Protein AF-A0A7C9UYZ8-F1 (afdb_monomer_lite)

Structure (mmCIF, N/CA/C/O backbone):
data_AF-A0A7C9UYZ8-F1
#
_entry.id   AF-A0A7C9UYZ8-F1
#
loop_
_atom_site.group_PDB
_atom_site.id
_atom_site.type_symbol
_atom_site.label_atom_id
_atom_site.label_alt_id
_atom_site.label_comp_id
_atom_site.label_asym_id
_atom_site.label_entity_id
_atom_site.label_seq_id
_atom_site.pdbx_PDB_ins_code
_atom_site.Cartn_x
_atom_site.Cartn_y
_atom_site.Cartn_z
_atom_site.occupancy
_atom_site.B_iso_or_equiv
_atom_site.auth_seq_id
_atom_site.auth_comp_id
_atom_site.auth_asym_id
_atom_site.auth_atom_id
_atom_site.pdbx_PDB_model_num
ATOM 1 N N . MET A 1 1 ? 13.546 -7.749 1.052 1.00 62.72 1 MET A N 1
ATOM 2 C CA . MET A 1 1 ? 12.169 -7.881 1.582 1.00 62.72 1 MET A CA 1
ATOM 3 C C . MET A 1 1 ? 11.138 -7.957 0.455 1.00 62.72 1 MET A C 1
ATOM 5 O O . MET A 1 1 ? 10.231 -8.764 0.572 1.00 62.72 1 MET A O 1
ATOM 9 N N . ALA A 1 2 ? 11.329 -7.233 -0.654 1.00 53.94 2 ALA A N 1
ATOM 10 C CA . ALA A 1 2 ? 10.533 -7.350 -1.881 1.00 53.94 2 ALA A CA 1
ATOM 11 C C . ALA A 1 2 ? 11.450 -7.680 -3.083 1.00 53.94 2 ALA A C 1
ATOM 13 O O . ALA A 1 2 ? 11.999 -6.768 -3.699 1.00 53.94 2 ALA A O 1
ATOM 14 N N . PRO A 1 3 ? 11.732 -8.966 -3.366 1.00 60.12 3 PRO A N 1
ATOM 15 C CA . PRO A 1 3 ? 12.689 -9.358 -4.407 1.00 60.12 3 PRO A CA 1
ATOM 16 C C . PRO A 1 3 ? 12.212 -9.063 -5.838 1.00 60.12 3 PRO A C 1
ATOM 18 O O . PRO A 1 3 ? 13.045 -8.977 -6.734 1.00 60.12 3 PRO A O 1
ATOM 21 N N . ALA A 1 4 ? 10.904 -8.889 -6.047 1.00 65.81 4 ALA A N 1
ATOM 22 C CA . ALA A 1 4 ? 10.307 -8.635 -7.358 1.00 65.81 4 ALA A CA 1
ATOM 23 C C . ALA A 1 4 ? 9.975 -7.152 -7.616 1.00 65.81 4 ALA A C 1
ATOM 25 O O . ALA A 1 4 ? 9.329 -6.844 -8.613 1.00 65.81 4 ALA A O 1
ATOM 26 N N . LEU A 1 5 ? 10.396 -6.235 -6.735 1.00 54.53 5 LEU A N 1
ATOM 27 C CA . LEU A 1 5 ? 10.063 -4.816 -6.856 1.00 54.53 5 LEU A CA 1
ATOM 28 C C . LEU A 1 5 ? 10.723 -4.195 -8.11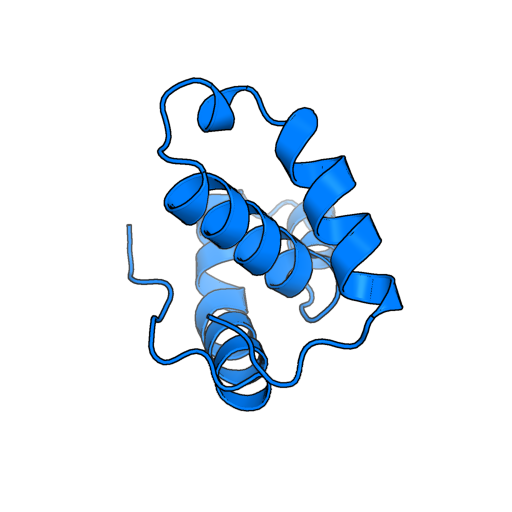1 1.00 54.53 5 LEU A C 1
ATOM 30 O O . LEU A 1 5 ? 11.966 -4.214 -8.210 1.00 54.53 5 LEU A O 1
ATOM 34 N N . PRO A 1 6 ? 9.936 -3.615 -9.039 1.00 61.78 6 PRO A N 1
ATOM 35 C CA . PRO A 1 6 ? 10.450 -2.873 -10.182 1.00 61.78 6 PRO A CA 1
ATOM 36 C C . PRO A 1 6 ? 11.444 -1.787 -9.756 1.00 61.78 6 PRO A C 1
ATOM 38 O O . PRO A 1 6 ? 11.300 -1.141 -8.720 1.00 61.78 6 PRO A O 1
ATOM 41 N N . ALA A 1 7 ? 12.492 -1.576 -10.556 1.00 57.44 7 ALA A N 1
ATOM 42 C CA . ALA A 1 7 ? 13.578 -0.665 -10.190 1.00 57.44 7 ALA A CA 1
ATOM 43 C C . ALA A 1 7 ? 13.132 0.804 -10.058 1.00 57.44 7 ALA A C 1
ATOM 45 O O . ALA A 1 7 ? 13.722 1.529 -9.263 1.00 57.44 7 ALA A O 1
ATOM 46 N N . PHE A 1 8 ? 12.099 1.224 -10.796 1.00 56.03 8 PHE A N 1
ATOM 47 C CA . PHE A 1 8 ? 11.569 2.588 -10.732 1.00 56.03 8 PHE A CA 1
ATOM 48 C C . PHE A 1 8 ? 10.794 2.849 -9.430 1.00 56.03 8 PHE A C 1
ATOM 50 O O . PHE A 1 8 ? 11.001 3.883 -8.806 1.00 56.03 8 PHE A O 1
ATOM 57 N N . GLU A 1 9 ? 10.012 1.878 -8.945 1.00 55.34 9 GLU A N 1
ATOM 58 C CA . GLU A 1 9 ? 9.322 1.977 -7.645 1.00 55.34 9 GLU A CA 1
ATOM 59 C C . GLU A 1 9 ? 10.309 1.977 -6.476 1.00 55.34 9 GLU A C 1
ATOM 61 O O . GLU A 1 9 ? 10.054 2.548 -5.422 1.00 55.34 9 GLU A O 1
ATOM 66 N N . ARG A 1 10 ? 11.487 1.370 -6.662 1.00 57.53 10 ARG A N 1
ATOM 67 C CA . ARG A 1 10 ? 12.536 1.352 -5.636 1.00 57.53 10 ARG A CA 1
ATOM 68 C C . ARG A 1 10 ? 13.053 2.750 -5.301 1.00 57.53 10 ARG A C 1
ATOM 70 O O . ARG A 1 10 ? 13.397 2.986 -4.147 1.00 57.53 10 ARG A O 1
ATOM 77 N N . ALA A 1 11 ? 13.152 3.628 -6.299 1.00 55.12 11 ALA A N 1
ATOM 78 C CA . ALA A 1 11 ? 13.614 4.999 -6.110 1.00 55.12 11 ALA A CA 1
ATOM 79 C C . ALA A 1 11 ? 12.550 5.846 -5.399 1.00 55.12 11 ALA A C 1
ATOM 81 O O . ALA A 1 11 ? 12.876 6.532 -4.438 1.00 55.12 11 ALA A O 1
ATOM 82 N N . ASP A 1 12 ? 11.288 5.708 -5.804 1.00 59.84 12 ASP A N 1
ATOM 83 C CA . ASP A 1 12 ? 10.146 6.431 -5.232 1.00 59.84 12 ASP A CA 1
ATOM 84 C C . ASP A 1 12 ? 9.930 6.103 -3.739 1.00 59.84 12 ASP A C 1
ATOM 86 O O . ASP A 1 12 ? 9.825 6.986 -2.888 1.00 59.84 12 ASP A O 1
ATOM 90 N N . ILE A 1 13 ? 10.030 4.815 -3.387 1.00 59.53 13 ILE A N 1
ATOM 91 C CA . ILE A 1 13 ? 9.956 4.341 -1.996 1.00 59.53 13 ILE A CA 1
ATOM 92 C C . ILE A 1 13 ? 11.097 4.909 -1.140 1.00 59.53 13 ILE A C 1
ATOM 94 O O . ILE A 1 13 ? 10.890 5.219 0.034 1.00 59.53 13 ILE A O 1
ATOM 98 N N . LEU A 1 14 ? 12.310 5.018 -1.693 1.00 58.62 14 LEU A N 1
ATOM 99 C CA . LEU A 1 14 ? 13.458 5.574 -0.972 1.00 58.62 14 LEU A CA 1
ATOM 100 C C . LEU A 1 14 ? 13.306 7.082 -0.742 1.00 58.62 14 LEU A C 1
ATOM 102 O O . LEU A 1 14 ? 13.659 7.545 0.339 1.00 58.62 14 LEU A O 1
ATOM 106 N N . ASP A 1 15 ? 12.755 7.818 -1.707 1.00 53.94 15 ASP A N 1
ATOM 107 C CA . ASP A 1 15 ? 12.541 9.267 -1.610 1.00 53.94 15 ASP A CA 1
ATOM 108 C C . ASP A 1 15 ? 11.476 9.595 -0.546 1.00 53.94 15 ASP A C 1
ATOM 110 O O . ASP A 1 15 ? 11.713 10.380 0.374 1.00 53.94 15 ASP A O 1
ATOM 114 N N . HIS A 1 16 ? 10.353 8.868 -0.547 1.00 55.09 16 HIS A N 1
ATOM 115 C CA . HIS A 1 16 ? 9.311 9.010 0.477 1.00 55.09 16 HIS A CA 1
ATOM 116 C C . HIS A 1 16 ? 9.732 8.542 1.881 1.00 55.09 16 HIS A C 1
ATOM 118 O O . HIS A 1 16 ? 9.205 9.027 2.890 1.00 55.09 16 HIS A O 1
ATOM 124 N N . ALA A 1 17 ? 10.703 7.628 1.983 1.00 54.00 17 ALA A N 1
ATOM 125 C CA . ALA A 1 17 ? 11.252 7.192 3.267 1.00 54.00 17 ALA A CA 1
ATOM 126 C C . ALA A 1 17 ? 12.061 8.291 3.987 1.00 54.00 17 ALA A C 1
ATOM 128 O O . ALA A 1 17 ? 12.268 8.213 5.198 1.00 54.00 17 ALA A O 1
ATOM 129 N N . VAL A 1 18 ? 12.533 9.316 3.280 1.00 49.91 18 VAL A N 1
ATOM 130 C CA . VAL A 1 18 ? 13.301 10.406 3.901 1.00 49.91 18 VAL A CA 1
ATOM 131 C C . VAL A 1 18 ? 12.375 11.481 4.492 1.00 49.91 18 VAL A C 1
ATOM 133 O O . VAL A 1 18 ? 12.731 12.103 5.494 1.00 49.91 18 VAL A O 1
ATOM 136 N N . ASP A 1 19 ? 11.161 11.639 3.955 1.00 48.34 19 ASP A N 1
ATOM 137 C CA . ASP A 1 19 ? 10.263 12.755 4.293 1.00 48.34 19 ASP A CA 1
ATOM 138 C C . ASP A 1 19 ? 9.327 12.516 5.493 1.00 48.34 19 ASP A C 1
ATOM 140 O O . ASP A 1 19 ? 8.804 13.463 6.087 1.00 48.34 19 ASP A O 1
ATOM 144 N N . SER A 1 20 ? 9.108 11.268 5.922 1.00 49.88 20 SER A N 1
ATOM 145 C CA . SER A 1 20 ? 8.186 11.006 7.039 1.00 49.88 20 SER A CA 1
ATOM 146 C C . SER A 1 20 ? 8.887 11.053 8.408 1.00 49.88 20 SER A C 1
ATOM 148 O O . SER A 1 20 ? 9.811 10.298 8.713 1.00 49.88 20 SER A O 1
ATOM 150 N N . ALA A 1 21 ? 8.417 11.946 9.289 1.00 51.25 21 ALA A N 1
ATOM 151 C CA . ALA A 1 21 ? 8.992 12.203 10.617 1.00 51.25 21 ALA A CA 1
ATOM 152 C C . ALA A 1 21 ? 9.122 10.954 11.521 1.00 51.25 21 ALA A C 1
ATOM 154 O O . ALA A 1 21 ? 9.976 10.928 12.407 1.00 51.25 21 ALA A O 1
ATOM 155 N N . GLY A 1 22 ? 8.327 9.906 11.274 1.00 47.41 22 GLY A N 1
ATOM 156 C CA . GLY A 1 22 ? 8.372 8.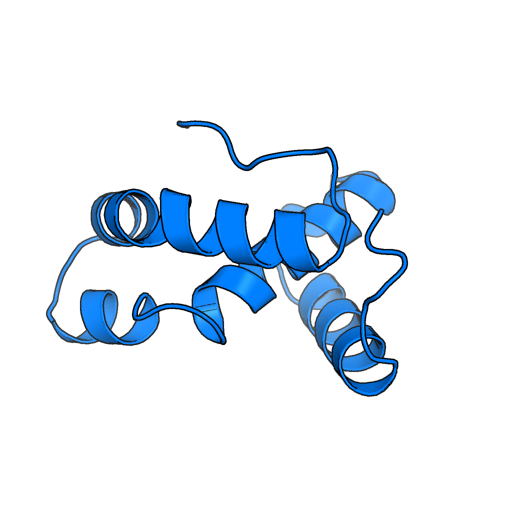635 12.007 1.00 47.41 22 GLY A CA 1
ATOM 157 C C . GLY A 1 22 ? 9.590 7.756 11.697 1.00 47.41 22 GLY A C 1
ATOM 158 O O . GLY A 1 22 ? 9.892 6.845 12.465 1.00 47.41 22 GLY A O 1
ATOM 159 N N . LEU A 1 23 ? 10.326 8.032 10.614 1.00 49.19 23 LEU A N 1
ATOM 160 C CA . LEU A 1 23 ? 11.438 7.185 10.167 1.00 49.19 23 LEU A CA 1
ATOM 161 C C . LEU A 1 23 ? 12.780 7.506 10.824 1.00 49.19 23 LEU A C 1
ATOM 163 O O . LEU A 1 23 ? 13.713 6.715 10.731 1.00 49.19 23 LEU A O 1
ATOM 167 N N . ARG A 1 24 ? 12.859 8.607 11.581 1.00 49.03 24 ARG A N 1
ATOM 168 C CA . ARG A 1 24 ? 14.077 9.030 12.293 1.00 49.03 24 ARG A CA 1
ATOM 169 C C . ARG A 1 24 ? 14.464 8.142 13.485 1.00 49.03 24 ARG A C 1
ATOM 171 O O . ARG A 1 24 ? 15.610 8.196 13.917 1.00 49.03 24 ARG A O 1
ATOM 178 N N . VAL A 1 25 ? 13.532 7.341 14.012 1.00 50.75 25 VAL A N 1
ATOM 179 C CA . VAL A 1 25 ? 13.738 6.437 15.171 1.00 50.75 25 VAL A CA 1
ATOM 180 C C . VAL A 1 25 ? 13.738 4.957 14.751 1.00 50.75 25 VAL A C 1
ATOM 182 O O . VAL A 1 25 ? 14.066 4.068 15.534 1.00 50.75 25 VAL A O 1
ATOM 185 N N . ALA A 1 26 ? 13.393 4.673 13.496 1.00 56.69 26 ALA A N 1
ATOM 186 C CA . ALA A 1 26 ? 13.277 3.323 12.970 1.00 56.69 26 ALA A CA 1
ATOM 187 C C . ALA A 1 26 ? 14.629 2.820 12.441 1.00 56.69 26 ALA A C 1
ATOM 189 O O . ALA A 1 26 ? 15.427 3.581 11.894 1.00 56.69 26 ALA A O 1
ATOM 190 N N . SER A 1 27 ? 14.887 1.512 12.547 1.00 73.81 27 SER A N 1
ATOM 191 C CA . SER A 1 27 ? 15.996 0.916 11.796 1.00 73.81 27 SER A CA 1
ATOM 192 C C . SER A 1 27 ? 15.775 1.145 10.290 1.00 73.81 27 SER A C 1
ATOM 194 O O . SER A 1 27 ? 14.622 1.178 9.850 1.00 73.81 27 SER A O 1
ATOM 196 N N . PRO A 1 28 ? 16.831 1.241 9.459 1.00 75.62 28 PRO A N 1
ATOM 197 C CA . PR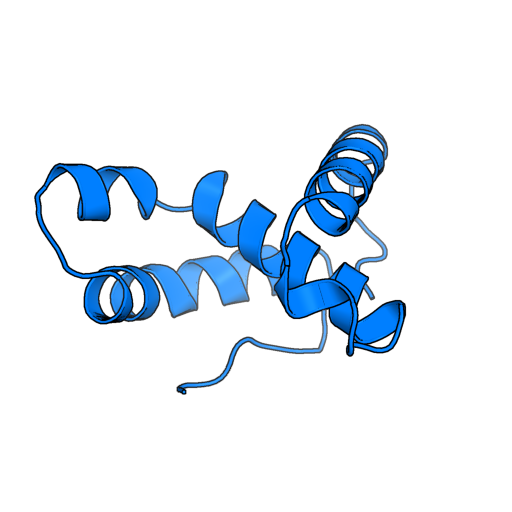O A 1 28 ? 16.680 1.409 8.009 1.00 75.62 28 PRO A CA 1
ATOM 198 C C . PRO A 1 28 ? 15.747 0.370 7.369 1.00 75.62 28 PRO A C 1
ATOM 200 O O . PRO A 1 28 ? 15.022 0.660 6.422 1.00 75.62 28 PRO A O 1
ATOM 203 N N . GLN A 1 29 ? 15.717 -0.843 7.925 1.00 75.81 29 GLN A N 1
ATOM 204 C CA . GLN A 1 29 ? 14.801 -1.897 7.504 1.00 75.81 29 GLN A CA 1
ATOM 205 C C . GLN A 1 29 ? 13.337 -1.575 7.831 1.00 75.81 29 GLN A C 1
ATOM 207 O O . GLN A 1 29 ? 12.471 -1.771 6.980 1.00 75.81 29 GLN A O 1
ATOM 212 N N . ALA A 1 30 ? 13.052 -1.092 9.041 1.00 78.44 30 ALA A N 1
ATOM 213 C CA . ALA A 1 30 ? 11.710 -0.665 9.422 1.00 78.44 30 ALA A CA 1
ATOM 214 C C . ALA A 1 30 ? 11.263 0.557 8.603 1.00 78.44 30 ALA A C 1
ATOM 216 O O . ALA A 1 30 ? 10.097 0.639 8.222 1.00 78.44 30 ALA A O 1
ATOM 217 N N . ALA A 1 31 ? 12.198 1.444 8.248 1.00 77.75 31 ALA A N 1
ATOM 218 C CA . ALA A 1 31 ? 11.912 2.572 7.376 1.00 77.75 31 ALA A CA 1
ATOM 219 C C . ALA A 1 31 ? 11.551 2.161 5.949 1.00 77.75 31 ALA A C 1
ATOM 221 O O . ALA A 1 31 ? 10.512 2.566 5.430 1.00 77.75 31 ALA A O 1
ATOM 222 N N . ALA A 1 32 ? 12.347 1.269 5.357 1.00 83.00 32 ALA A N 1
ATOM 223 C CA . ALA A 1 32 ? 12.044 0.690 4.055 1.00 83.00 32 ALA A CA 1
ATOM 224 C C . ALA A 1 32 ? 10.704 -0.067 4.057 1.00 83.00 32 ALA A C 1
ATOM 226 O O . ALA A 1 32 ? 9.968 -0.022 3.075 1.00 83.00 32 ALA A O 1
ATOM 227 N N . TRP A 1 33 ? 10.363 -0.746 5.158 1.00 86.88 33 TRP A N 1
ATOM 228 C CA . TRP A 1 33 ? 9.070 -1.412 5.297 1.00 86.88 33 TRP A CA 1
ATOM 229 C C . TRP A 1 33 ? 7.904 -0.423 5.335 1.00 86.88 33 TRP A C 1
ATOM 231 O O . TRP A 1 33 ? 6.937 -0.597 4.598 1.00 86.88 33 TRP A O 1
ATOM 241 N N . ALA A 1 34 ? 7.992 0.627 6.151 1.00 86.31 34 ALA A N 1
ATOM 242 C CA . ALA A 1 34 ? 6.936 1.629 6.244 1.00 86.31 34 ALA A CA 1
ATOM 243 C C . ALA A 1 34 ? 6.717 2.360 4.911 1.00 86.31 34 ALA A C 1
ATOM 245 O O . ALA A 1 34 ? 5.570 2.562 4.516 1.00 86.31 34 ALA A O 1
ATOM 246 N N . ALA A 1 35 ? 7.794 2.692 4.194 1.00 86.12 35 ALA A N 1
ATOM 247 C CA . ALA A 1 35 ? 7.703 3.310 2.875 1.00 86.12 35 ALA A CA 1
ATOM 248 C C . ALA A 1 35 ? 7.083 2.362 1.835 1.00 86.12 35 ALA A C 1
ATOM 250 O O . ALA A 1 35 ? 6.203 2.767 1.082 1.00 86.12 35 ALA A O 1
ATOM 251 N N . LEU A 1 36 ? 7.453 1.077 1.850 1.00 90.12 36 LEU A N 1
ATOM 252 C CA . LEU A 1 36 ? 6.849 0.067 0.977 1.00 90.12 36 LEU A CA 1
ATOM 253 C C . LEU A 1 36 ? 5.342 -0.098 1.233 1.00 90.12 36 LEU A C 1
ATOM 255 O O . LEU A 1 36 ? 4.557 -0.184 0.291 1.00 90.12 36 LEU A O 1
ATOM 259 N N . VAL A 1 37 ? 4.929 -0.133 2.502 1.00 92.31 37 VAL A N 1
ATOM 260 C CA . VAL A 1 37 ? 3.511 -0.211 2.888 1.00 92.31 37 VAL A CA 1
ATOM 261 C C . VAL A 1 37 ? 2.761 1.057 2.482 1.00 92.31 37 VAL A C 1
ATOM 263 O O . VAL A 1 37 ? 1.632 0.964 2.004 1.00 92.31 37 VAL A O 1
ATOM 266 N N . ALA A 1 38 ? 3.370 2.233 2.653 1.00 90.56 38 ALA A N 1
ATOM 267 C CA . ALA A 1 38 ? 2.781 3.496 2.224 1.00 90.56 38 ALA A CA 1
ATOM 268 C C . ALA A 1 38 ? 2.574 3.521 0.704 1.00 90.56 38 ALA A C 1
ATOM 270 O O . ALA A 1 38 ? 1.465 3.804 0.264 1.00 90.56 38 ALA A O 1
ATOM 271 N N . HIS A 1 39 ? 3.583 3.136 -0.081 1.00 91.12 39 HIS A N 1
ATOM 272 C CA . HIS A 1 39 ? 3.473 3.022 -1.539 1.00 91.12 39 HIS A CA 1
ATOM 273 C C . HIS A 1 39 ? 2.346 2.071 -1.952 1.00 91.12 39 HIS A C 1
ATOM 275 O O . HIS A 1 39 ? 1.448 2.456 -2.695 1.00 91.12 39 HIS A O 1
ATOM 281 N N . ALA A 1 40 ? 2.320 0.859 -1.385 1.00 93.81 40 ALA A N 1
ATOM 282 C CA . ALA A 1 40 ? 1.244 -0.101 -1.631 1.00 93.81 40 ALA A CA 1
ATOM 283 C C . ALA A 1 40 ? -0.141 0.492 -1.334 1.00 93.81 40 ALA A C 1
ATOM 285 O O . ALA A 1 40 ? -1.069 0.309 -2.115 1.00 93.81 40 ALA A O 1
ATOM 286 N N . ARG A 1 41 ? -0.274 1.227 -0.225 1.00 95.00 41 ARG A N 1
ATOM 287 C CA . ARG A 1 41 ? -1.526 1.867 0.184 1.00 95.00 41 ARG A CA 1
ATOM 288 C C . ARG A 1 41 ? -1.961 2.965 -0.785 1.00 95.00 41 ARG A C 1
ATOM 290 O O . ARG A 1 41 ? -3.106 2.958 -1.208 1.00 95.00 41 ARG A O 1
ATOM 297 N N . HIS A 1 42 ? -1.084 3.899 -1.125 1.00 93.31 42 HIS A N 1
ATOM 298 C CA . HIS A 1 42 ? -1.465 5.051 -1.947 1.00 93.31 42 HIS A CA 1
ATOM 299 C C . HIS A 1 42 ? -1.651 4.683 -3.423 1.00 93.31 42 HIS A C 1
ATOM 301 O O . HIS A 1 42 ? -2.552 5.190 -4.077 1.00 93.31 42 HIS A O 1
ATOM 307 N N . VAL A 1 43 ? -0.826 3.775 -3.950 1.00 95.62 43 VAL A N 1
ATOM 308 C CA . VAL A 1 43 ? -0.766 3.517 -5.398 1.00 95.62 43 VAL A CA 1
ATOM 309 C C . VAL A 1 43 ? -1.624 2.330 -5.826 1.00 95.62 43 VAL A C 1
ATOM 311 O O . VAL A 1 43 ? -2.120 2.300 -6.950 1.00 95.62 43 VAL A O 1
ATOM 314 N N . HIS A 1 44 ? -1.817 1.343 -4.950 1.00 94.94 44 HIS A N 1
ATOM 315 C CA . HIS A 1 44 ? -2.475 0.083 -5.313 1.00 94.94 44 HIS A CA 1
ATOM 316 C C . HIS A 1 44 ? -3.809 -0.145 -4.602 1.00 94.94 44 HIS A C 1
ATOM 318 O O . HIS A 1 44 ? -4.327 -1.264 -4.642 1.00 94.94 44 HIS A O 1
ATOM 324 N N . THR A 1 45 ? -4.360 0.882 -3.952 1.00 96.00 45 THR A N 1
ATOM 325 C CA . THR A 1 45 ? -5.658 0.806 -3.271 1.00 96.00 45 THR A CA 1
ATOM 326 C C . THR A 1 45 ? -6.431 2.114 -3.390 1.00 96.00 45 THR A C 1
ATOM 328 O O . THR A 1 45 ? -5.850 3.152 -3.692 1.00 96.00 45 THR A O 1
ATOM 331 N N . ASP A 1 46 ? -7.723 2.082 -3.071 1.00 96.19 46 ASP A N 1
ATOM 332 C CA . ASP A 1 46 ? -8.594 3.264 -3.054 1.00 96.19 46 ASP A CA 1
ATOM 333 C C . ASP A 1 46 ? -8.411 4.150 -1.803 1.00 96.19 46 ASP A C 1
ATOM 335 O O . ASP A 1 46 ? -9.277 4.959 -1.480 1.00 96.19 46 ASP A O 1
ATOM 339 N N . TYR A 1 47 ? -7.298 4.018 -1.069 1.00 96.81 47 TYR A N 1
ATOM 340 C CA . TYR A 1 47 ? -7.061 4.729 0.193 1.00 96.81 47 TYR A CA 1
ATOM 341 C C . TYR A 1 47 ? -7.260 6.246 0.081 1.00 96.81 47 TYR A C 1
ATOM 343 O O . TYR A 1 47 ? -7.959 6.833 0.905 1.00 96.81 47 TYR A O 1
ATOM 351 N N . ASP A 1 48 ? -6.687 6.878 -0.946 1.00 94.56 48 ASP A N 1
ATOM 352 C CA . ASP A 1 48 ? -6.827 8.325 -1.141 1.00 94.56 48 ASP A CA 1
ATOM 353 C C . ASP A 1 48 ? -8.266 8.714 -1.529 1.00 94.56 48 ASP A C 1
ATOM 355 O O . ASP A 1 48 ? -8.738 9.786 -1.147 1.00 94.56 48 ASP A O 1
ATOM 359 N N . GLY A 1 49 ? -8.991 7.819 -2.209 1.00 97.38 49 GLY A N 1
ATOM 360 C CA . GLY A 1 49 ? -10.422 7.963 -2.486 1.00 97.38 49 GLY A CA 1
ATOM 361 C C . GLY A 1 49 ? -11.259 7.939 -1.207 1.00 97.38 49 GLY A C 1
ATOM 362 O O . GLY A 1 49 ? -12.031 8.862 -0.965 1.00 97.38 49 GLY A O 1
ATOM 363 N N . LEU A 1 50 ? -11.022 6.965 -0.323 1.00 96.88 50 LEU A N 1
ATOM 364 C CA . LEU A 1 50 ? -11.702 6.866 0.975 1.00 96.88 50 LEU A CA 1
ATOM 365 C C . LEU A 1 50 ? -11.468 8.113 1.840 1.00 96.88 50 LEU A C 1
ATOM 367 O O . LEU A 1 50 ? -12.397 8.621 2.468 1.00 96.88 50 LEU A O 1
ATOM 371 N N . LEU A 1 51 ? -10.247 8.654 1.850 1.00 96.06 51 LEU A N 1
ATOM 372 C CA . LEU A 1 51 ? -9.972 9.913 2.548 1.00 96.06 51 LEU A CA 1
ATOM 373 C C . LEU A 1 51 ? -10.727 11.096 1.926 1.00 96.06 51 LEU A C 1
ATOM 375 O O . LEU A 1 51 ? -11.267 11.928 2.655 1.00 96.06 51 LEU A O 1
ATOM 379 N N . ALA A 1 52 ? -10.796 11.171 0.594 1.00 97.12 52 ALA A N 1
ATOM 380 C CA . ALA A 1 52 ? -11.550 12.210 -0.108 1.00 97.12 52 ALA A CA 1
ATOM 381 C C . ALA A 1 52 ? -13.070 12.107 0.133 1.00 97.12 52 ALA A C 1
ATOM 383 O O . ALA A 1 52 ? -13.761 13.125 0.154 1.00 97.12 52 ALA A O 1
ATOM 384 N N . GLU A 1 53 ? -13.580 10.898 0.369 1.00 97.12 53 GLU A N 1
ATOM 385 C CA . GLU A 1 53 ? -14.968 10.626 0.764 1.00 97.12 53 GLU A CA 1
ATOM 386 C C . GLU A 1 53 ? -15.266 10.980 2.234 1.00 97.12 53 GLU A C 1
ATOM 388 O O . GLU A 1 53 ? -16.426 10.976 2.649 1.00 97.12 53 GLU A O 1
ATOM 393 N N . GLY A 1 54 ? -14.245 11.333 3.022 1.00 97.56 54 GLY A N 1
ATOM 394 C CA . GLY A 1 54 ? -14.388 11.766 4.412 1.00 97.56 54 GLY A CA 1
ATOM 395 C C . GLY A 1 54 ? -14.282 10.645 5.445 1.00 97.56 54 GLY A C 1
ATOM 396 O O . GLY A 1 54 ? -14.605 10.875 6.611 1.00 97.56 54 GLY A O 1
ATOM 397 N N . TYR A 1 55 ? -13.818 9.453 5.055 1.00 96.81 55 TYR A N 1
ATOM 398 C CA . TYR A 1 55 ? -13.439 8.429 6.027 1.00 96.81 55 TYR A CA 1
ATOM 399 C C . TYR A 1 55 ? -12.224 8.893 6.830 1.00 96.81 55 TYR A C 1
ATOM 401 O O . TYR A 1 55 ? -11.312 9.540 6.309 1.00 96.81 55 TYR A O 1
ATOM 409 N N . ASP A 1 56 ? -12.188 8.535 8.111 1.00 95.31 56 ASP A N 1
ATOM 410 C CA . ASP A 1 56 ? -10.997 8.752 8.915 1.00 95.31 56 ASP A CA 1
ATOM 411 C C . ASP A 1 56 ? -9.866 7.797 8.495 1.00 95.31 56 ASP A C 1
ATOM 413 O O . ASP A 1 56 ? -10.060 6.782 7.820 1.00 95.31 56 ASP A O 1
ATOM 417 N N . VAL A 1 57 ? -8.649 8.138 8.914 1.00 91.94 57 VAL A N 1
ATOM 418 C CA . VAL A 1 57 ? -7.433 7.411 8.541 1.00 91.94 57 VAL A CA 1
ATOM 419 C C . VAL A 1 57 ? -7.455 5.954 9.006 1.00 91.94 57 VAL A C 1
ATOM 421 O O . VAL A 1 57 ? -6.924 5.097 8.296 1.00 91.94 57 VAL A O 1
ATOM 424 N N . GLU A 1 58 ? -8.024 5.649 10.173 1.00 93.81 58 GLU A N 1
ATOM 425 C CA . GLU A 1 58 ? -8.075 4.274 10.675 1.00 93.81 58 GLU A CA 1
ATOM 426 C C . GLU A 1 58 ? -9.069 3.441 9.876 1.00 93.81 58 GLU A C 1
ATOM 428 O O . GLU A 1 58 ? -8.709 2.358 9.408 1.00 93.81 58 GLU A O 1
ATOM 433 N N . ALA A 1 59 ? -10.269 3.974 9.629 1.00 94.31 59 ALA A N 1
ATOM 434 C CA . ALA A 1 59 ? -11.260 3.319 8.783 1.00 9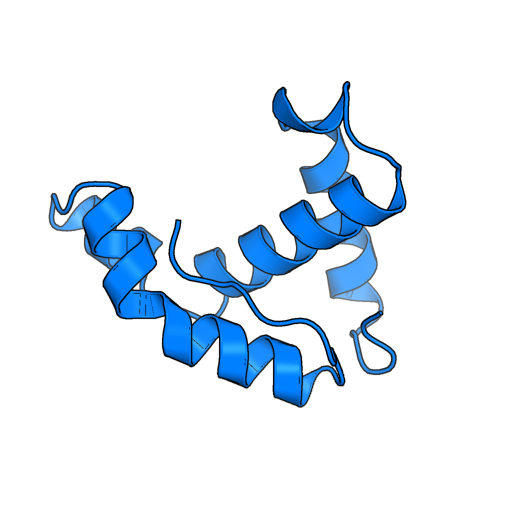4.31 59 ALA A CA 1
ATOM 435 C C . ALA A 1 59 ? -10.715 3.071 7.370 1.00 94.31 59 ALA A C 1
ATOM 437 O O . ALA A 1 59 ? -10.755 1.941 6.879 1.00 94.31 59 ALA A O 1
ATOM 438 N N . ALA A 1 60 ? -10.121 4.089 6.739 1.00 96.19 60 ALA A N 1
ATOM 439 C CA . ALA A 1 60 ? -9.535 3.953 5.410 1.00 96.19 60 ALA A CA 1
ATOM 440 C C . ALA A 1 60 ? -8.442 2.870 5.381 1.00 96.19 60 ALA A C 1
ATOM 442 O O . ALA A 1 60 ? -8.443 2.020 4.493 1.00 96.19 60 ALA A O 1
ATOM 443 N N . ARG A 1 61 ? -7.545 2.837 6.381 1.00 93.81 61 ARG A N 1
ATOM 444 C CA . ARG A 1 61 ? -6.504 1.796 6.509 1.00 93.81 61 ARG A CA 1
ATOM 445 C C . ARG A 1 61 ? -7.083 0.403 6.708 1.00 93.81 61 ARG A C 1
ATOM 447 O O . ARG A 1 61 ? -6.514 -0.552 6.182 1.00 93.81 61 ARG A O 1
ATOM 454 N N . PHE A 1 62 ? -8.169 0.283 7.465 1.00 93.88 62 PHE A N 1
ATOM 455 C CA . PHE A 1 62 ? -8.841 -0.988 7.690 1.00 93.88 62 PHE A CA 1
ATOM 456 C C . PHE A 1 62 ? -9.382 -1.562 6.376 1.00 93.88 62 PHE A C 1
ATOM 458 O O . PHE A 1 62 ? -9.080 -2.711 6.052 1.00 93.88 62 PHE A O 1
ATOM 465 N N . PHE A 1 63 ? -10.095 -0.756 5.582 1.00 95.81 63 PHE A N 1
ATOM 466 C CA . PHE A 1 63 ? -10.710 -1.209 4.329 1.00 95.81 63 PHE A CA 1
ATOM 467 C C . PHE A 1 63 ? -9.697 -1.707 3.297 1.00 95.81 63 PHE A C 1
ATOM 469 O O . PHE A 1 63 ? -9.925 -2.724 2.645 1.00 95.81 63 PHE A O 1
ATOM 476 N N . VAL A 1 64 ? -8.558 -1.028 3.164 1.00 96.50 64 VAL A N 1
ATOM 477 C CA . VAL A 1 64 ? -7.574 -1.357 2.121 1.00 96.50 64 VAL A CA 1
ATOM 478 C C . VAL A 1 64 ? -6.544 -2.407 2.550 1.00 96.50 64 VAL A C 1
ATOM 480 O O . VAL A 1 64 ? -5.719 -2.839 1.745 1.00 96.50 64 VAL A O 1
ATOM 483 N N . ARG A 1 65 ? -6.557 -2.838 3.818 1.00 95.75 65 ARG A N 1
ATOM 484 C CA . ARG A 1 65 ? -5.519 -3.699 4.412 1.00 95.75 65 ARG A CA 1
ATOM 485 C C . ARG A 1 65 ? -5.300 -5.006 3.656 1.00 95.75 65 ARG A C 1
ATOM 487 O O . ARG A 1 65 ? -4.154 -5.394 3.423 1.00 95.75 65 ARG A O 1
ATOM 494 N N . ASP A 1 66 ? -6.373 -5.704 3.299 1.00 96.38 66 ASP A N 1
ATOM 495 C CA . ASP A 1 66 ? -6.260 -6.979 2.585 1.00 96.38 66 ASP A CA 1
ATOM 496 C C . ASP A 1 66 ? -5.683 -6.790 1.181 1.00 96.38 66 ASP A C 1
ATOM 498 O O . ASP A 1 66 ? -4.839 -7.579 0.752 1.00 96.38 66 ASP A O 1
ATOM 502 N N . GLN A 1 67 ? -6.039 -5.694 0.508 1.00 97.06 67 GLN A N 1
ATOM 503 C CA . GLN A 1 67 ? -5.475 -5.338 -0.791 1.00 97.06 67 GLN A CA 1
ATOM 504 C C . GLN A 1 67 ? -3.984 -4.993 -0.681 1.00 97.06 67 GLN A C 1
ATOM 506 O O . GLN A 1 67 ? -3.185 -5.499 -1.467 1.00 97.06 67 GLN A O 1
ATOM 511 N N . ILE A 1 68 ? -3.579 -4.233 0.346 1.00 95.81 68 ILE A N 1
ATOM 512 C CA . ILE A 1 68 ? -2.161 -3.981 0.649 1.00 95.81 68 ILE A CA 1
ATOM 513 C C . ILE A 1 68 ? -1.414 -5.309 0.829 1.00 95.81 68 ILE A C 1
ATOM 515 O O . ILE A 1 68 ? -0.374 -5.529 0.208 1.00 95.81 68 ILE A O 1
ATOM 519 N N . ASN A 1 69 ? -1.934 -6.214 1.662 1.00 96.25 69 ASN A N 1
ATOM 520 C CA . ASN A 1 69 ? -1.292 -7.500 1.933 1.00 96.25 69 ASN A CA 1
ATOM 521 C C . ASN A 1 69 ? -1.210 -8.394 0.686 1.00 96.25 69 ASN A C 1
ATOM 523 O O . ASN A 1 69 ? -0.214 -9.100 0.518 1.00 96.25 69 ASN A O 1
ATOM 527 N N . ALA A 1 70 ? -2.212 -8.349 -0.195 1.00 96.00 70 ALA A N 1
ATOM 528 C CA . ALA A 1 70 ? -2.186 -9.046 -1.477 1.00 96.00 70 ALA A CA 1
ATOM 529 C C . ALA A 1 70 ? -1.091 -8.491 -2.405 1.00 96.00 70 ALA A C 1
ATOM 531 O O . ALA A 1 70 ? -0.300 -9.267 -2.945 1.00 96.00 70 ALA A O 1
ATOM 532 N N . THR A 1 71 ? -0.981 -7.165 -2.524 1.00 95.06 71 THR A N 1
ATOM 533 C CA . THR A 1 71 ? 0.066 -6.490 -3.310 1.00 95.06 71 THR A CA 1
ATOM 534 C C . THR A 1 71 ? 1.466 -6.816 -2.783 1.00 95.06 71 THR A C 1
ATOM 536 O O . THR A 1 71 ? 2.339 -7.249 -3.536 1.00 95.06 71 THR A O 1
ATOM 539 N N . LEU A 1 72 ? 1.677 -6.713 -1.468 1.00 92.88 72 LEU A N 1
ATOM 540 C CA . LEU A 1 72 ? 2.950 -7.063 -0.832 1.00 92.88 72 LEU A CA 1
ATOM 541 C C . LEU A 1 72 ? 3.315 -8.539 -1.061 1.00 92.88 72 LEU A C 1
ATOM 543 O O . LEU A 1 72 ? 4.470 -8.855 -1.359 1.00 92.88 72 LEU A O 1
ATOM 547 N N . ALA A 1 73 ? 2.342 -9.449 -0.959 1.00 93.44 73 ALA A N 1
ATOM 548 C CA . ALA A 1 73 ? 2.556 -10.867 -1.239 1.00 93.44 73 ALA A CA 1
ATOM 549 C C . ALA A 1 73 ? 2.940 -11.111 -2.707 1.00 93.44 73 ALA A C 1
ATOM 551 O O . ALA A 1 73 ? 3.852 -11.899 -2.967 1.00 93.44 73 ALA A O 1
ATOM 552 N N . ALA A 1 74 ? 2.319 -10.400 -3.655 1.00 92.38 74 ALA A N 1
ATOM 553 C CA . ALA A 1 74 ? 2.676 -10.457 -5.072 1.00 92.38 74 ALA A CA 1
ATOM 554 C C . ALA A 1 74 ? 4.117 -9.976 -5.334 1.00 92.38 74 ALA A C 1
ATOM 556 O O . ALA A 1 74 ? 4.810 -10.533 -6.183 1.00 92.38 74 ALA A O 1
ATOM 557 N N . TRP A 1 75 ? 4.623 -9.020 -4.547 1.00 92.00 75 TRP A N 1
ATOM 558 C CA . TRP A 1 75 ? 6.032 -8.596 -4.581 1.00 92.00 75 TRP A CA 1
ATOM 559 C C . TRP A 1 75 ? 6.999 -9.535 -3.841 1.00 92.00 75 TRP A C 1
ATOM 561 O O . TRP A 1 75 ? 8.209 -9.280 -3.789 1.00 92.00 75 TRP A O 1
ATOM 571 N N . GLY A 1 76 ? 6.492 -10.629 -3.267 1.00 90.94 76 GLY A N 1
ATOM 572 C CA . GLY A 1 76 ? 7.274 -11.627 -2.540 1.00 90.94 76 GLY A CA 1
ATOM 573 C C . GLY A 1 76 ? 7.584 -11.250 -1.090 1.00 90.94 76 GLY A C 1
ATOM 574 O O . GLY A 1 76 ? 8.490 -11.835 -0.485 1.00 90.94 76 GLY A O 1
ATOM 575 N N . CYS A 1 77 ? 6.868 -10.283 -0.509 1.00 89.81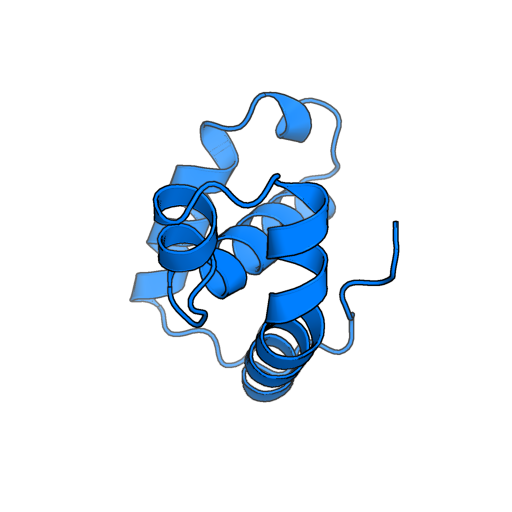 77 CYS A N 1
ATOM 576 C CA . CYS A 1 77 ? 6.978 -9.986 0.915 1.00 89.81 77 CYS A CA 1
ATOM 577 C C . CYS A 1 77 ? 6.360 -11.109 1.752 1.00 89.81 77 CYS A C 1
ATOM 579 O O . CYS A 1 77 ? 5.218 -11.514 1.557 1.00 89.81 77 CYS A O 1
ATOM 581 N N . ARG A 1 78 ? 7.130 -11.599 2.729 1.00 87.69 78 ARG A N 1
ATOM 582 C CA . ARG A 1 78 ? 6.655 -12.579 3.723 1.00 87.69 78 ARG A CA 1
ATOM 583 C C . ARG A 1 78 ? 6.004 -11.919 4.937 1.00 87.69 78 ARG A C 1
ATOM 585 O O . ARG A 1 78 ? 5.225 -12.555 5.635 1.00 87.69 78 ARG A O 1
ATOM 592 N N . HIS A 1 79 ? 6.357 -10.661 5.192 1.00 86.19 79 HIS A N 1
ATOM 593 C CA . HIS A 1 79 ? 5.751 -9.850 6.239 1.00 86.19 79 HIS A CA 1
ATOM 594 C C . HIS A 1 79 ? 4.404 -9.315 5.756 1.00 86.19 79 HIS A C 1
ATOM 596 O O . HIS A 1 79 ? 4.247 -9.014 4.573 1.00 86.19 79 HIS A O 1
ATOM 602 N N . ARG A 1 80 ? 3.456 -9.190 6.683 1.00 91.12 80 ARG A N 1
ATOM 603 C CA . ARG A 1 80 ? 2.125 -8.632 6.442 1.00 91.12 80 ARG A CA 1
ATOM 604 C C . ARG A 1 80 ? 1.891 -7.446 7.364 1.00 91.12 80 ARG A C 1
ATOM 606 O O . ARG A 1 80 ? 2.452 -7.395 8.457 1.00 91.12 80 ARG A O 1
ATOM 613 N N . VAL A 1 81 ? 1.055 -6.519 6.921 1.00 89.44 81 VAL A N 1
ATOM 614 C CA . VAL A 1 81 ? 0.498 -5.473 7.775 1.00 89.44 81 VAL A CA 1
ATOM 615 C C . VAL A 1 81 ? -0.530 -6.132 8.692 1.00 89.44 81 VAL A C 1
ATOM 617 O O . VAL A 1 81 ? -1.460 -6.783 8.208 1.00 89.44 81 VAL A O 1
ATOM 620 N N . GLN A 1 82 ? -0.323 -6.009 10.002 1.00 85.38 82 GLN A N 1
ATOM 621 C CA . GLN A 1 82 ? -1.249 -6.494 11.027 1.00 85.38 82 GLN A CA 1
ATOM 622 C C . GLN A 1 82 ? -2.244 -5.396 11.423 1.00 85.38 82 GLN A C 1
ATOM 624 O O . GLN A 1 82 ? -2.063 -4.231 11.065 1.00 85.38 82 GLN A O 1
ATOM 629 N N . GLU A 1 83 ? -3.305 -5.783 12.132 1.00 65.06 83 GLU A N 1
ATOM 630 C CA . GLU A 1 83 ? -4.215 -4.833 12.785 1.00 65.06 83 GLU A C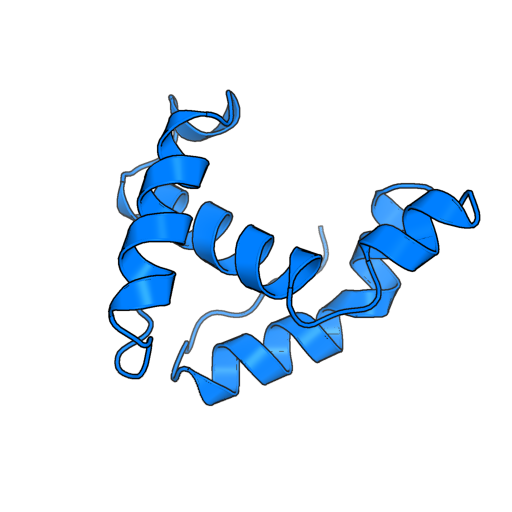A 1
ATOM 631 C C . GLU A 1 83 ? -3.407 -4.035 13.822 1.00 65.06 83 GLU A C 1
ATOM 633 O O . GLU A 1 83 ? -2.567 -4.625 14.509 1.00 65.06 83 GLU A O 1
ATOM 638 N N . GLN A 1 84 ? -3.581 -2.709 13.857 1.00 54.12 84 GLN A N 1
ATOM 639 C CA . GLN A 1 84 ? -3.012 -1.876 14.922 1.00 54.12 84 GLN A CA 1
ATOM 640 C C . GLN A 1 84 ? -3.884 -1.960 16.168 1.00 54.12 84 GLN A C 1
ATOM 642 O O . GLN A 1 84 ? -5.118 -2.078 15.995 1.00 54.12 84 GLN A O 1
#

InterPro domains:
  IPR018744 Domain of unknown function DUF2293 [PF10056] (2-76)

Secondary structure (DSSP, 8-state):
--TT--HHHHHHHHHHHHH-GGGGSS-HHHHHHHHHHHHHHHHHSSHHHHHHTT--HHHHHHHHHHHHHHHHHHTT----PPP-

pLDDT: mean 79.66, std 18.02, range [47.41, 97.56]

Sequence (84 aa):
MAPALPAFERADILDHAVDSAGLRVASPQAAAWAALVAHARHVHTDYDGLLAEGYDVEAARFFVRDQINATLAAWGCRHRVQEQ

Foldseek 3Di:
DQPQDDPVVVVVLVVVLVPDPVNPPDDVVVSSVVSLLVCLLPPQDCLVVCVVVPDDNLVSCVVCQVSSQVVCVVSVDPDGDDRD

Organism: NCBI:txid908842

Radius of gyration: 12.71 Å; chains: 1; bounding box: 32×25×26 Å